Protein AF-A0A3B9RA18-F1 (afdb_monomer_lite)

Sequence (145 aa):
MKTVLPTIMALVVSASTIAQKAKKNDDREAIKSMCGCFEVTFNFAETFNHSTDSLYKPSKTKVDKGLEWAELVTDEDDKISIQHLLQVGNPTDPHIVKHWRQDWLYQNTDLYSYNADNTWTFKKLPSDKVKGQWTQKVYQVDDSP

pLDDT: mean 90.57, std 9.78, range [55.78, 98.75]

Secondary structure (DSSP, 8-state):
-TTHHHHHHHHHHHHHHHHHHHHHHHHHHHHHTT-EEEEEEEEE---------TT--PPPPEEEEEEEEEEEEEE-SSEEEEEEEEEEEETTEEEEEEEEEEEEEET--EEEEE-STT-EEEEEPPHHHHTT-EEEEEE-TTS--

Structure (mmCIF, N/CA/C/O backbone):
data_AF-A0A3B9RA18-F1
#
_entry.id   AF-A0A3B9RA18-F1
#
loop_
_atom_site.group_PDB
_atom_site.id
_atom_site.type_symbol
_atom_site.label_atom_id
_atom_site.label_alt_id
_atom_site.label_comp_id
_atom_site.label_asym_id
_atom_site.label_entity_id
_atom_site.label_seq_id
_atom_site.pdbx_PDB_ins_code
_atom_site.Cartn_x
_atom_site.Cartn_y
_atom_site.Cartn_z
_atom_site.occupancy
_atom_site.B_iso_or_equiv
_atom_site.auth_seq_id
_atom_site.auth_comp_id
_atom_site.auth_asym_id
_atom_site.auth_atom_id
_atom_site.pdbx_PDB_model_num
ATOM 1 N N . MET A 1 1 ? -37.445 20.736 34.681 1.00 55.78 1 MET A N 1
ATOM 2 C CA . MET A 1 1 ? -36.291 21.186 33.861 1.00 55.78 1 MET A CA 1
ATOM 3 C C . MET A 1 1 ? -34.979 20.441 34.143 1.00 55.78 1 MET A C 1
ATOM 5 O O . MET A 1 1 ? -34.219 20.275 33.203 1.00 55.78 1 MET A O 1
ATOM 9 N N . LYS A 1 2 ? -34.698 19.941 35.362 1.00 57.19 2 LYS A N 1
ATOM 10 C CA . LYS A 1 2 ? -33.407 19.286 35.687 1.00 57.19 2 LYS A CA 1
ATOM 11 C C . LYS A 1 2 ? -33.162 17.919 35.017 1.00 57.19 2 LYS A C 1
ATOM 13 O O . LYS A 1 2 ? -32.015 17.557 34.809 1.00 57.19 2 LYS A O 1
ATOM 18 N N . THR A 1 3 ? -34.211 17.183 34.649 1.00 60.03 3 THR A N 1
ATOM 19 C CA . THR A 1 3 ? -34.107 15.868 33.984 1.00 60.03 3 THR A CA 1
ATOM 20 C C . THR A 1 3 ? -34.009 15.948 32.461 1.00 60.03 3 THR A C 1
ATOM 22 O O . THR A 1 3 ? -33.557 15.000 31.842 1.00 60.03 3 THR A O 1
ATOM 25 N N . VAL A 1 4 ? -34.367 17.079 31.846 1.00 67.12 4 VAL A N 1
ATOM 26 C CA . VAL A 1 4 ? -34.383 17.224 30.378 1.00 67.12 4 VAL A CA 1
ATOM 27 C C . VAL A 1 4 ? -32.961 17.355 29.816 1.00 67.12 4 VAL A C 1
ATOM 29 O O . VAL A 1 4 ? -32.643 16.777 28.783 1.00 67.12 4 VAL A O 1
ATOM 32 N N . LEU A 1 5 ? -32.079 18.057 30.533 1.00 65.25 5 LEU A N 1
ATOM 33 C CA . LEU A 1 5 ? -30.688 18.280 30.132 1.00 65.25 5 LEU A CA 1
ATOM 34 C C . LEU A 1 5 ? -29.835 16.989 30.060 1.00 65.25 5 LEU A C 1
ATOM 36 O O . LEU A 1 5 ? -29.191 16.783 29.032 1.00 65.25 5 LEU A O 1
ATOM 40 N N . PRO A 1 6 ? -29.839 16.082 31.065 1.00 69.50 6 PRO A N 1
ATOM 41 C CA . PRO A 1 6 ? -29.100 14.821 30.968 1.00 69.50 6 PRO A CA 1
ATOM 42 C C . PRO A 1 6 ? -29.678 13.873 29.907 1.00 69.50 6 PRO A C 1
ATOM 44 O O . PRO A 1 6 ? -28.913 13.172 29.248 1.00 69.50 6 PRO A O 1
ATOM 47 N N . THR A 1 7 ? -30.997 13.877 29.677 1.00 71.44 7 THR A N 1
ATOM 48 C CA . THR A 1 7 ? -31.622 13.062 28.619 1.00 71.44 7 THR A CA 1
ATOM 49 C C . THR A 1 7 ? -31.224 13.539 27.223 1.00 71.44 7 THR A C 1
ATOM 51 O O . THR A 1 7 ? -30.878 12.714 26.381 1.00 71.44 7 THR A O 1
ATOM 54 N N . ILE A 1 8 ? -31.197 14.855 26.981 1.00 72.12 8 ILE A N 1
ATOM 55 C CA . ILE A 1 8 ? -30.712 15.420 25.711 1.00 72.12 8 ILE A CA 1
ATOM 56 C C . ILE A 1 8 ? -29.229 15.085 25.505 1.00 72.12 8 ILE A C 1
ATOM 58 O O . ILE A 1 8 ? -28.843 14.657 24.420 1.00 72.12 8 ILE A O 1
ATOM 62 N N . MET A 1 9 ? -28.400 15.210 26.546 1.00 69.56 9 MET A N 1
ATOM 63 C CA . MET A 1 9 ? -26.971 14.894 26.458 1.00 69.56 9 MET A CA 1
ATOM 64 C C . MET A 1 9 ? -26.721 13.409 26.146 1.00 69.56 9 MET A C 1
ATOM 66 O O . MET A 1 9 ? -25.899 13.096 25.286 1.00 69.56 9 MET A O 1
ATOM 70 N N . ALA A 1 10 ? -27.470 12.494 26.767 1.00 70.50 10 ALA A N 1
ATOM 71 C CA . ALA A 1 10 ? -27.401 11.064 26.460 1.00 70.50 10 ALA A CA 1
ATOM 72 C C . ALA A 1 10 ? -27.828 10.747 25.013 1.00 70.50 10 ALA A C 1
ATOM 74 O O . ALA A 1 10 ? -27.210 9.907 24.352 1.00 70.50 10 ALA A O 1
ATOM 75 N N . LEU A 1 11 ? -28.841 11.450 24.492 1.00 71.19 11 LEU A N 1
ATOM 76 C CA . LEU A 1 11 ? -29.307 11.291 23.112 1.00 71.19 11 LEU A CA 1
ATOM 77 C C . LEU A 1 11 ? -28.239 11.734 22.095 1.00 71.19 11 LEU A C 1
ATOM 79 O O . LEU A 1 11 ? -27.973 11.022 21.128 1.00 71.19 11 LEU A O 1
ATOM 83 N N . VAL A 1 12 ? -27.580 12.873 22.341 1.00 72.38 12 VAL A N 1
ATOM 84 C CA . VAL A 1 12 ? -26.527 13.421 21.464 1.00 72.38 12 VAL A CA 1
ATOM 85 C C . VAL A 1 12 ? -25.290 12.518 21.429 1.00 72.38 12 VAL A C 1
ATOM 87 O O . VAL A 1 12 ? -24.73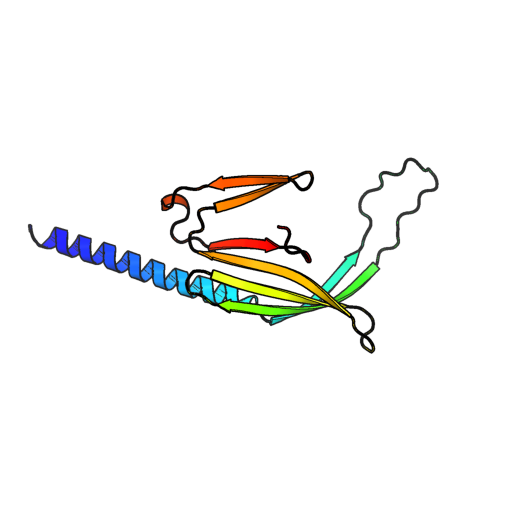2 12.267 20.356 1.00 72.38 12 VAL A O 1
ATOM 90 N N . VAL A 1 13 ? -24.877 11.977 22.581 1.00 72.56 13 VAL A N 1
ATOM 91 C CA . VAL A 1 13 ? -23.749 11.030 22.654 1.00 72.56 13 VAL A CA 1
ATOM 92 C C . VAL A 1 13 ? -24.064 9.749 21.877 1.00 72.56 13 VAL A C 1
ATOM 94 O O . VAL A 1 13 ? -23.221 9.272 21.120 1.00 72.56 13 VAL A O 1
ATOM 97 N N . SER A 1 14 ? -25.290 9.234 21.999 1.00 65.81 14 SER A N 1
ATOM 98 C CA . SER A 1 14 ? -25.731 8.020 21.299 1.00 65.81 14 SER A CA 1
ATOM 99 C C . SER A 1 14 ? -25.804 8.214 19.780 1.00 65.81 14 SER A C 1
ATOM 101 O O . SER A 1 14 ? -25.364 7.356 19.022 1.00 65.81 14 SER A O 1
ATOM 103 N N . ALA A 1 15 ? -26.300 9.362 19.311 1.00 71.69 15 ALA A N 1
ATOM 104 C CA . ALA A 1 15 ? -26.332 9.670 17.880 1.00 71.69 15 ALA A CA 1
ATOM 105 C C . ALA A 1 15 ? -24.917 9.748 17.275 1.00 71.69 15 ALA A C 1
ATOM 107 O O . ALA A 1 15 ? -24.677 9.251 16.175 1.00 71.69 15 ALA A O 1
ATOM 108 N N . SER A 1 16 ? -23.964 10.311 18.023 1.00 73.94 16 SER A N 1
ATOM 109 C CA . SER A 1 16 ? -22.572 10.458 17.582 1.00 73.94 16 SER A CA 1
ATOM 110 C C . SER A 1 16 ? -21.852 9.112 17.440 1.00 73.94 16 SER A C 1
ATOM 112 O O . SER A 1 16 ? -21.087 8.916 16.497 1.00 73.94 16 SER A O 1
ATOM 114 N N . THR A 1 17 ? -22.093 8.157 18.345 1.00 77.25 17 THR A N 1
ATOM 115 C CA . THR A 1 17 ? -21.484 6.817 18.257 1.00 77.25 17 THR A CA 1
ATOM 116 C C . THR A 1 17 ? -22.064 5.997 17.108 1.00 77.25 17 THR A C 1
ATOM 118 O O . THR A 1 17 ? -21.314 5.312 16.413 1.00 77.25 17 THR A O 1
ATOM 121 N N . ILE A 1 18 ? -23.374 6.105 16.864 1.00 80.88 18 ILE A N 1
ATOM 122 C CA . ILE A 1 18 ? -24.043 5.458 15.729 1.00 80.88 18 ILE A CA 1
ATOM 123 C C . ILE A 1 18 ? -23.496 6.006 14.409 1.00 80.88 18 ILE A C 1
ATOM 125 O O . ILE A 1 18 ? -23.107 5.222 13.545 1.00 80.88 18 ILE A O 1
ATOM 129 N N . ALA A 1 19 ? -23.396 7.332 14.276 1.00 80.44 19 ALA A N 1
ATOM 130 C CA . ALA A 1 19 ? -22.842 7.973 13.085 1.00 80.44 19 ALA A CA 1
ATOM 131 C C . ALA A 1 19 ? -21.392 7.539 12.819 1.00 80.44 19 ALA A C 1
ATOM 133 O O . ALA A 1 19 ? -21.039 7.220 11.687 1.00 80.44 19 ALA A O 1
ATOM 134 N N . GLN A 1 20 ? -20.566 7.447 13.866 1.00 81.88 20 GLN A N 1
ATOM 135 C CA . GLN A 1 20 ? -19.180 7.006 13.723 1.00 81.88 20 GLN A CA 1
ATOM 136 C C . GLN A 1 20 ? -19.066 5.539 13.289 1.00 81.88 20 GLN A C 1
ATOM 138 O O . GLN A 1 20 ? -18.203 5.200 12.481 1.00 81.88 20 GLN A O 1
ATOM 143 N N . LYS A 1 21 ? -19.933 4.664 13.809 1.00 85.00 21 LYS A N 1
ATOM 144 C CA . LYS A 1 21 ? -19.976 3.252 13.411 1.00 85.00 21 LYS A CA 1
ATOM 145 C C . LYS A 1 21 ? -20.461 3.084 11.970 1.00 85.00 21 LYS A C 1
ATOM 147 O O . LYS A 1 21 ? -19.881 2.291 11.237 1.00 85.00 21 LYS A O 1
ATOM 152 N N . ALA A 1 22 ? -21.488 3.836 11.573 1.00 89.88 22 ALA A N 1
ATOM 153 C CA . ALA A 1 22 ? -21.974 3.857 10.196 1.00 89.88 22 ALA A CA 1
ATOM 154 C C . ALA A 1 22 ? -20.854 4.290 9.241 1.00 89.88 22 ALA A C 1
ATOM 156 O O . ALA A 1 22 ? -20.493 3.528 8.353 1.00 89.88 22 ALA A O 1
ATOM 157 N N . LYS A 1 23 ? -20.194 5.419 9.539 1.00 93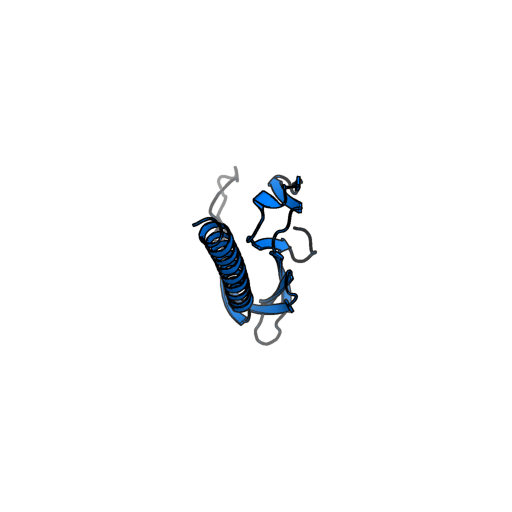.81 23 LYS A N 1
ATOM 158 C CA . LYS A 1 23 ? -19.048 5.900 8.761 1.00 93.81 23 LYS A CA 1
ATOM 159 C C . LYS A 1 23 ? -17.934 4.853 8.654 1.00 93.81 23 LYS A C 1
ATOM 161 O O . LYS A 1 23 ? -17.412 4.635 7.570 1.00 93.81 23 LYS A O 1
ATOM 166 N N . LYS A 1 24 ? -17.569 4.192 9.761 1.00 96.25 24 LYS A N 1
ATOM 167 C CA . LYS A 1 24 ? -16.541 3.138 9.747 1.00 96.25 24 LYS A CA 1
ATOM 168 C C . LYS A 1 24 ? -16.912 2.010 8.782 1.00 96.25 24 LYS A C 1
ATOM 170 O O . LYS A 1 24 ? -16.050 1.550 8.046 1.00 96.25 24 LYS A O 1
ATOM 175 N N . ASN A 1 25 ? -18.167 1.564 8.790 1.00 96.81 25 ASN A N 1
ATOM 176 C CA . ASN A 1 25 ? -18.626 0.516 7.882 1.00 96.81 25 ASN A CA 1
ATOM 177 C C . ASN A 1 25 ? -18.602 0.979 6.422 1.00 96.81 25 ASN A C 1
ATOM 179 O O . ASN A 1 25 ? -18.105 0.239 5.581 1.00 96.81 25 ASN A O 1
ATOM 183 N N . ASP A 1 26 ? -19.056 2.200 6.142 1.00 97.25 26 ASP A N 1
ATOM 184 C CA . ASP A 1 26 ? -19.008 2.771 4.793 1.00 97.25 26 ASP A CA 1
ATOM 185 C C . ASP A 1 26 ? -17.559 2.869 4.286 1.00 97.25 26 ASP A C 1
ATOM 187 O O . ASP A 1 26 ? -17.267 2.480 3.157 1.00 97.25 26 ASP A O 1
ATOM 191 N N . ASP A 1 27 ? -16.628 3.305 5.144 1.00 98.12 27 ASP A N 1
ATOM 192 C CA . ASP A 1 27 ? -15.197 3.341 4.830 1.00 98.12 27 ASP A CA 1
ATOM 193 C C . ASP A 1 27 ? -14.647 1.926 4.549 1.00 98.12 27 ASP A C 1
ATOM 195 O O . ASP A 1 27 ? -13.868 1.748 3.615 1.00 98.12 27 ASP A O 1
ATOM 199 N N . ARG A 1 28 ? -15.049 0.906 5.326 1.00 98.25 28 ARG A N 1
ATOM 200 C CA . ARG A 1 28 ? -14.623 -0.491 5.105 1.00 98.25 28 ARG A CA 1
ATOM 201 C C . ARG A 1 28 ? -15.075 -1.001 3.744 1.00 98.25 28 ARG A C 1
ATOM 203 O O . ARG A 1 28 ? -14.274 -1.599 3.032 1.00 98.25 28 ARG A O 1
ATOM 210 N N . GLU A 1 29 ? -16.327 -0.759 3.375 1.00 98.19 29 GLU A N 1
ATOM 211 C CA . GLU A 1 29 ? -16.848 -1.176 2.072 1.00 98.19 29 GLU A CA 1
ATOM 212 C C . GLU A 1 29 ? -16.181 -0.402 0.929 1.00 98.19 29 GLU A C 1
ATOM 214 O O . GLU A 1 29 ? -15.826 -0.996 -0.089 1.00 98.19 29 GLU A O 1
ATOM 219 N N . ALA A 1 30 ? -15.893 0.890 1.121 1.00 98.25 30 ALA A N 1
ATOM 220 C CA . ALA A 1 30 ? -15.111 1.671 0.166 1.00 98.25 30 ALA A CA 1
ATOM 221 C C . ALA A 1 30 ? -13.694 1.099 -0.022 1.00 98.25 30 ALA A C 1
ATOM 223 O O . ALA A 1 30 ? -13.251 0.935 -1.158 1.00 98.25 30 ALA A O 1
ATOM 224 N N . ILE A 1 31 ? -13.002 0.722 1.058 1.00 98.38 31 ILE A N 1
ATOM 225 C CA . ILE A 1 31 ? -11.677 0.085 0.983 1.00 98.38 31 ILE A CA 1
ATOM 226 C C . ILE A 1 31 ? -11.763 -1.256 0.242 1.00 98.38 31 ILE A C 1
ATOM 228 O O . ILE A 1 31 ? -10.972 -1.511 -0.663 1.00 98.38 31 ILE A O 1
ATOM 232 N N . LYS A 1 32 ? -12.739 -2.108 0.575 1.00 98.25 32 LYS A N 1
ATOM 233 C CA . LYS A 1 32 ? -12.927 -3.410 -0.091 1.00 98.25 32 LYS A CA 1
ATOM 234 C C . LYS A 1 32 ? -13.303 -3.276 -1.562 1.00 98.25 32 LYS A C 1
ATOM 236 O O . LYS A 1 32 ? -12.956 -4.147 -2.350 1.00 98.25 32 LYS A O 1
ATOM 241 N N . SER A 1 33 ? -13.960 -2.184 -1.954 1.00 98.06 33 SER A N 1
ATOM 242 C CA . SER A 1 33 ? -14.280 -1.912 -3.361 1.00 98.06 33 SER A CA 1
ATOM 243 C C . SER A 1 33 ? -13.044 -1.660 -4.237 1.00 98.06 33 SER A C 1
ATOM 245 O O . SER A 1 33 ? -13.157 -1.657 -5.459 1.00 98.06 33 SER A O 1
ATOM 247 N N . MET A 1 34 ? -11.862 -1.488 -3.629 1.00 97.44 34 MET A N 1
ATOM 248 C CA . MET A 1 34 ? -10.584 -1.442 -4.345 1.00 97.44 34 MET A CA 1
ATOM 249 C C . MET A 1 34 ? -10.115 -2.833 -4.808 1.00 97.44 34 MET A C 1
ATOM 251 O O . MET A 1 34 ? -9.210 -2.917 -5.636 1.00 97.44 34 MET A O 1
ATOM 255 N N . CYS A 1 35 ? -10.696 -3.919 -4.285 1.00 98.31 35 CYS A N 1
ATOM 256 C CA . CYS A 1 35 ? -10.427 -5.275 -4.755 1.00 98.31 35 CYS A CA 1
ATOM 257 C C . CYS A 1 35 ? -11.024 -5.501 -6.149 1.00 98.31 35 CYS A C 1
ATOM 259 O O . CYS A 1 35 ? -12.068 -4.948 -6.494 1.00 98.31 35 CYS A O 1
ATOM 261 N N . GLY A 1 36 ? -10.395 -6.367 -6.940 1.00 97.81 36 GLY A N 1
ATOM 262 C CA . GLY A 1 36 ? -10.878 -6.696 -8.278 1.00 97.81 36 GLY A CA 1
ATOM 263 C C . GLY A 1 36 ? -9.766 -6.965 -9.280 1.00 97.81 36 GLY A C 1
ATOM 264 O O . GLY A 1 36 ? -8.603 -7.131 -8.919 1.00 97.81 36 GLY A O 1
ATOM 265 N N . CYS A 1 37 ? -10.156 -7.037 -10.550 1.00 97.62 37 CYS A N 1
ATOM 266 C CA . CYS A 1 37 ? -9.252 -7.230 -11.679 1.00 97.62 37 CYS A CA 1
ATOM 267 C C . CYS A 1 37 ? -9.146 -5.933 -12.483 1.00 97.62 37 CYS A C 1
ATOM 269 O O . CYS A 1 37 ? -10.167 -5.322 -12.802 1.00 97.62 37 CYS A O 1
ATOM 271 N N . PHE A 1 38 ? -7.927 -5.545 -12.847 1.00 96.88 38 PHE A N 1
ATOM 272 C CA . PHE A 1 38 ? -7.641 -4.289 -13.530 1.00 96.88 38 PHE A CA 1
ATOM 273 C C . PHE A 1 38 ? -6.720 -4.507 -14.728 1.00 96.88 38 PHE A C 1
ATOM 275 O O . PHE A 1 38 ? -5.787 -5.308 -14.679 1.00 96.88 38 PHE A O 1
ATOM 282 N N . GLU A 1 39 ? -6.955 -3.752 -15.799 1.00 96.19 39 GLU A N 1
ATOM 283 C CA . GLU A 1 39 ? -6.003 -3.617 -16.899 1.00 96.19 39 GLU A CA 1
ATOM 284 C C . GLU A 1 39 ? -5.086 -2.426 -16.621 1.00 96.19 39 GLU A C 1
ATOM 286 O O . GLU A 1 39 ? -5.538 -1.284 -16.520 1.00 96.19 39 GLU A O 1
ATOM 291 N N . VAL A 1 40 ? -3.786 -2.684 -16.510 1.00 94.75 40 VAL A N 1
ATOM 292 C CA . VAL A 1 40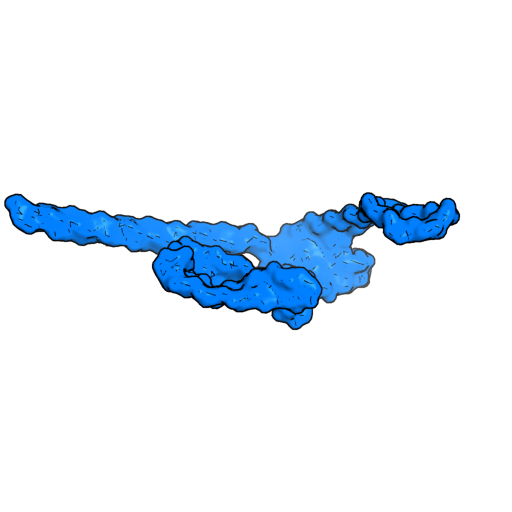 ? -2.779 -1.665 -16.207 1.00 94.75 40 VAL A CA 1
ATOM 293 C C . VAL A 1 40 ? -1.957 -1.388 -17.458 1.00 94.75 40 VAL A C 1
ATOM 295 O O . VAL A 1 40 ? -1.483 -2.308 -18.123 1.00 94.75 40 VAL A O 1
ATOM 298 N N . THR A 1 41 ? -1.778 -0.109 -17.789 1.00 94.88 41 THR A N 1
ATOM 299 C CA . THR A 1 41 ? -0.922 0.330 -18.900 1.00 94.88 41 THR A CA 1
ATOM 300 C C . THR A 1 41 ? 0.264 1.110 -18.353 1.00 94.88 41 THR A C 1
ATOM 302 O O . THR A 1 41 ? 0.090 2.102 -17.647 1.00 94.88 41 THR A O 1
ATOM 305 N N . PHE A 1 42 ? 1.468 0.688 -18.721 1.00 92.81 42 PHE A N 1
ATOM 306 C CA . PHE A 1 42 ? 2.714 1.342 -18.347 1.00 92.81 42 PHE A CA 1
ATOM 307 C C . PHE A 1 42 ? 3.238 2.160 -19.523 1.00 92.81 42 PHE A C 1
ATOM 309 O O . PHE A 1 42 ? 3.459 1.629 -20.611 1.00 92.81 42 PHE A O 1
ATOM 316 N N . ASN A 1 43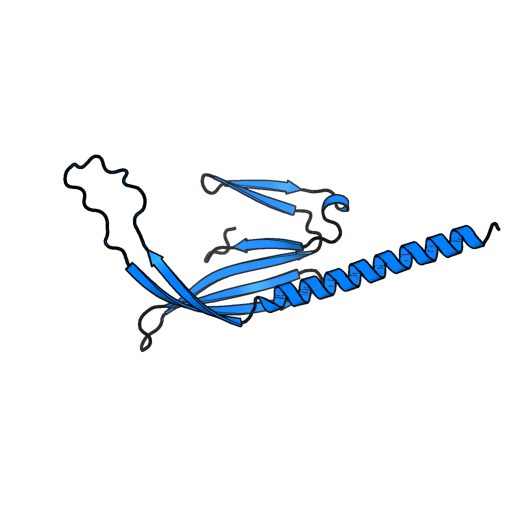 ? 3.461 3.452 -19.295 1.00 95.12 43 ASN A N 1
ATOM 317 C CA . ASN A 1 43 ? 4.039 4.360 -20.280 1.00 95.12 43 ASN A CA 1
ATOM 318 C C . ASN A 1 43 ? 5.449 4.741 -19.834 1.00 95.12 43 ASN A C 1
ATOM 320 O O . ASN A 1 43 ? 5.624 5.553 -18.928 1.00 95.12 43 ASN A O 1
ATOM 324 N N . PHE A 1 44 ? 6.453 4.149 -20.472 1.00 94.81 44 PHE A N 1
ATOM 325 C CA . PHE A 1 44 ? 7.853 4.434 -20.197 1.00 94.81 44 PHE A CA 1
ATOM 326 C C . PHE A 1 44 ? 8.346 5.520 -21.146 1.00 94.81 44 PHE A C 1
ATOM 328 O O . PHE A 1 44 ? 8.333 5.353 -22.370 1.00 94.81 44 PHE A O 1
ATOM 335 N N . ALA A 1 45 ? 8.788 6.631 -20.569 1.00 95.31 45 ALA A N 1
ATOM 336 C CA . ALA A 1 45 ? 9.410 7.731 -21.281 1.00 95.31 45 ALA A CA 1
ATOM 337 C C . ALA A 1 45 ? 10.548 8.292 -20.432 1.00 95.31 45 ALA A C 1
ATOM 339 O O . ALA A 1 45 ? 10.393 8.512 -19.232 1.00 95.31 45 ALA A O 1
ATOM 340 N N . GLU A 1 46 ? 11.685 8.533 -21.067 1.00 93.75 46 GLU A N 1
ATOM 341 C CA . GLU A 1 46 ? 12.780 9.252 -20.440 1.00 93.75 46 GLU A CA 1
ATOM 342 C C . GLU A 1 46 ? 12.477 10.751 -20.438 1.00 93.75 46 GLU A C 1
ATOM 344 O O . GLU A 1 46 ? 12.250 11.350 -21.490 1.00 93.75 46 GLU A O 1
ATOM 349 N N . THR A 1 47 ? 12.432 11.348 -19.248 1.00 92.75 47 THR A N 1
ATOM 350 C CA . THR A 1 47 ? 11.978 12.734 -19.045 1.00 92.75 47 THR A CA 1
ATOM 351 C C . THR A 1 47 ? 13.096 13.695 -18.652 1.00 92.75 47 THR A C 1
ATOM 353 O O . THR A 1 47 ? 12.930 14.905 -18.796 1.00 92.75 47 THR A O 1
ATOM 356 N N . PHE A 1 48 ? 14.244 13.180 -18.205 1.00 90.75 48 PHE A N 1
ATOM 357 C CA . PHE A 1 48 ? 15.398 13.975 -17.792 1.00 90.75 48 PHE A CA 1
ATOM 358 C C . PHE A 1 48 ? 16.685 13.356 -18.333 1.00 90.75 48 PHE A C 1
ATOM 360 O O . PHE A 1 48 ? 16.871 12.144 -18.268 1.00 90.75 48 PHE A O 1
ATOM 367 N N . ASN A 1 49 ? 17.586 14.203 -18.827 1.00 89.69 49 ASN A N 1
ATOM 368 C CA . ASN A 1 49 ? 18.923 13.805 -19.247 1.00 89.69 49 ASN A CA 1
ATOM 369 C C . ASN A 1 49 ? 19.953 14.373 -18.261 1.00 89.69 49 ASN A C 1
ATOM 371 O O . ASN A 1 49 ? 20.051 15.589 -18.098 1.00 89.69 49 ASN A O 1
ATOM 375 N N . HIS A 1 50 ? 20.729 13.491 -17.633 1.00 90.00 50 HIS A N 1
ATOM 376 C CA . HIS A 1 50 ? 21.841 13.850 -16.744 1.00 90.00 50 HIS A CA 1
ATOM 377 C C . HIS A 1 50 ? 23.218 13.525 -17.345 1.00 90.00 50 HIS A C 1
ATOM 379 O O . HIS A 1 50 ? 24.238 13.686 -16.678 1.00 90.00 50 HIS A O 1
ATOM 385 N N . SER A 1 51 ? 23.260 13.052 -18.592 1.00 91.06 51 SER A N 1
ATOM 386 C CA . SER A 1 51 ? 24.496 12.717 -19.288 1.00 91.06 51 SER A CA 1
ATOM 387 C C . SER A 1 51 ? 25.246 13.973 -19.726 1.00 91.06 51 SER A C 1
ATOM 389 O O . SER A 1 51 ? 24.659 14.917 -20.255 1.00 91.06 51 SER A O 1
ATOM 391 N N . THR A 1 52 ? 26.567 13.957 -19.556 1.00 93.94 52 THR A N 1
ATOM 392 C CA . THR A 1 52 ? 27.486 14.955 -20.124 1.00 93.94 52 THR A CA 1
ATOM 393 C C . THR A 1 52 ? 27.967 14.580 -21.529 1.00 93.94 52 THR A C 1
ATOM 395 O O . THR A 1 52 ? 28.695 15.350 -22.154 1.00 93.94 52 THR A O 1
ATOM 398 N N . ASP A 1 53 ? 27.568 13.412 -22.041 1.00 94.88 53 ASP A N 1
ATOM 399 C CA . ASP A 1 53 ? 27.931 12.948 -23.377 1.00 94.88 53 ASP A CA 1
ATOM 400 C C . ASP A 1 53 ? 27.151 13.706 -24.463 1.00 94.88 53 ASP A C 1
ATOM 402 O O . ASP A 1 53 ? 25.928 13.613 -24.568 1.00 94.88 53 ASP A O 1
ATOM 406 N N . SER A 1 54 ? 27.882 14.420 -25.321 1.00 91.25 54 SER A N 1
ATOM 407 C CA . SER A 1 54 ? 27.327 15.148 -26.469 1.00 91.25 54 SER A CA 1
ATOM 408 C C . SER A 1 54 ? 26.656 14.258 -27.524 1.00 91.25 54 SER A C 1
ATOM 410 O O . SER A 1 54 ? 25.866 14.754 -28.325 1.00 91.25 54 SER A O 1
ATOM 412 N N . LEU A 1 55 ? 26.960 12.956 -27.542 1.00 94.94 55 LEU A N 1
ATOM 413 C CA . LEU A 1 55 ? 26.375 11.980 -28.464 1.00 94.94 55 LEU A CA 1
ATOM 414 C C . LEU A 1 55 ? 25.187 11.227 -27.857 1.00 94.94 55 LEU A C 1
ATOM 416 O O . LEU A 1 55 ? 24.642 10.325 -28.503 1.00 94.94 55 LEU A O 1
ATOM 420 N N . TYR A 1 56 ? 24.779 11.595 -26.641 1.00 94.56 56 TYR A N 1
ATOM 421 C CA . TYR A 1 56 ? 23.678 10.958 -25.942 1.00 94.56 56 TYR A CA 1
ATOM 422 C C . TYR A 1 56 ? 22.392 10.949 -26.774 1.00 94.56 56 TYR A C 1
ATOM 424 O O . TYR A 1 56 ? 21.995 11.953 -27.371 1.00 94.56 56 TYR A O 1
ATOM 432 N N . LYS A 1 57 ? 21.709 9.803 -26.773 1.00 93.00 57 LYS A N 1
ATOM 433 C CA . LYS A 1 57 ? 20.385 9.642 -27.371 1.00 93.00 57 LYS A CA 1
ATOM 434 C C . LYS A 1 57 ? 19.451 9.041 -26.328 1.00 93.00 57 LYS A C 1
ATOM 436 O O . LYS A 1 57 ? 19.776 7.967 -25.820 1.00 93.00 57 LYS A O 1
ATOM 441 N N . PRO A 1 58 ? 18.310 9.688 -26.043 1.00 92.12 58 PRO A N 1
ATOM 442 C CA . PRO A 1 58 ? 17.358 9.160 -25.084 1.00 92.12 58 PRO A CA 1
ATOM 443 C C . PRO A 1 58 ? 16.801 7.822 -25.561 1.00 92.12 58 PRO A C 1
ATOM 445 O O . PRO A 1 58 ? 16.720 7.531 -26.764 1.00 92.12 58 PRO A O 1
ATOM 448 N N . SER A 1 59 ? 16.387 7.014 -24.596 1.00 93.06 59 SER A N 1
ATOM 449 C CA . SER A 1 59 ? 15.647 5.790 -24.860 1.00 93.06 59 SER A CA 1
ATOM 450 C C . SER A 1 59 ? 14.344 6.081 -25.615 1.00 93.06 59 SER A C 1
ATOM 452 O O . SER A 1 59 ? 13.711 7.130 -25.471 1.00 93.06 59 SER A O 1
ATOM 454 N N . LYS A 1 60 ? 13.936 5.139 -26.473 1.00 95.00 60 LYS A N 1
ATOM 455 C CA . LYS A 1 60 ? 12.633 5.224 -27.140 1.00 95.00 60 LYS A CA 1
ATOM 456 C C . LYS A 1 60 ? 11.530 5.080 -26.100 1.00 95.00 60 LYS A C 1
ATOM 458 O O . LYS A 1 60 ? 11.649 4.272 -25.180 1.00 95.00 60 LYS A O 1
ATOM 463 N N . THR A 1 61 ? 10.430 5.791 -26.306 1.00 96.31 61 THR A N 1
ATOM 464 C CA . THR A 1 61 ? 9.223 5.558 -25.519 1.00 96.31 61 THR A CA 1
ATOM 465 C C . THR A 1 61 ? 8.712 4.136 -25.747 1.00 96.31 61 THR A C 1
ATOM 467 O O . THR A 1 61 ? 8.814 3.580 -26.846 1.00 96.31 61 THR A O 1
ATOM 470 N N . LYS A 1 62 ? 8.172 3.534 -24.690 1.00 95.19 62 LYS A N 1
ATOM 471 C CA . LYS A 1 62 ? 7.612 2.182 -24.710 1.00 95.19 62 LYS A CA 1
ATOM 472 C C . LYS A 1 62 ? 6.270 2.195 -23.989 1.00 95.19 62 LYS A C 1
ATOM 474 O O . LYS A 1 62 ? 6.159 2.753 -22.903 1.00 95.19 62 LYS A O 1
ATOM 479 N N . VAL A 1 63 ? 5.279 1.539 -24.581 1.00 94.81 63 VAL A N 1
ATOM 480 C CA . VAL A 1 63 ? 4.010 1.225 -23.918 1.00 94.81 63 VAL A CA 1
ATOM 481 C C . VAL A 1 63 ? 3.996 -0.268 -23.627 1.00 94.81 63 VAL A C 1
ATOM 483 O O . VAL A 1 63 ? 4.318 -1.066 -24.507 1.00 94.81 63 VAL A O 1
ATOM 486 N N . ASP A 1 64 ? 3.648 -0.631 -22.400 1.00 92.25 64 ASP A N 1
ATOM 487 C CA . ASP A 1 64 ? 3.492 -2.017 -21.965 1.00 92.25 64 ASP A CA 1
ATOM 488 C C . ASP A 1 64 ? 2.176 -2.195 -21.203 1.00 92.25 64 ASP A C 1
ATOM 490 O O . ASP A 1 64 ? 1.538 -1.212 -20.814 1.00 92.25 64 ASP A O 1
ATOM 494 N N . LYS A 1 65 ? 1.749 -3.441 -21.006 1.00 93.06 65 LYS A N 1
ATOM 495 C CA . LYS A 1 65 ? 0.483 -3.765 -20.339 1.00 93.06 65 LYS A CA 1
ATOM 496 C C . LYS A 1 65 ? 0.651 -4.892 -19.325 1.00 93.06 65 LYS A C 1
ATOM 498 O O . LYS A 1 65 ? 1.505 -5.758 -19.481 1.00 93.06 65 LYS A O 1
ATOM 503 N N . GLY A 1 66 ? -0.207 -4.892 -18.314 1.00 93.62 66 GLY A N 1
ATOM 504 C CA . GLY A 1 66 ? -0.341 -5.973 -17.345 1.00 93.62 66 GLY A CA 1
ATOM 505 C C . GLY A 1 66 ? -1.785 -6.125 -16.887 1.00 93.62 66 GLY A C 1
ATOM 506 O O . GLY A 1 66 ? -2.608 -5.229 -17.084 1.00 93.62 66 GLY A O 1
ATOM 507 N N . LEU A 1 67 ? -2.081 -7.266 -16.275 1.00 96.50 67 LEU A N 1
ATOM 508 C CA . LEU A 1 67 ? -3.334 -7.486 -15.557 1.00 96.50 67 LEU A CA 1
ATOM 509 C C . LEU A 1 67 ? -3.025 -7.496 -14.065 1.00 96.50 67 LEU A C 1
ATOM 511 O O . LEU A 1 67 ? -2.124 -8.213 -13.638 1.00 96.50 67 LEU A O 1
ATOM 515 N N . GLU A 1 68 ? -3.745 -6.711 -13.278 1.00 97.06 68 GLU A N 1
ATOM 516 C CA . GLU A 1 68 ? -3.595 -6.684 -11.825 1.00 97.06 68 GLU A CA 1
ATOM 517 C C . GLU A 1 68 ? -4.809 -7.326 -11.161 1.00 97.06 68 GLU A C 1
ATOM 519 O O . GLU A 1 68 ? -5.950 -7.009 -11.493 1.00 97.06 68 GLU A O 1
ATOM 524 N N . TRP A 1 69 ? -4.557 -8.221 -10.211 1.00 97.69 69 TRP A N 1
ATOM 525 C CA . TRP A 1 69 ? -5.562 -8.767 -9.312 1.00 97.69 69 TRP A CA 1
ATOM 526 C C . TRP A 1 69 ? -5.292 -8.252 -7.899 1.00 97.69 69 TRP A C 1
ATOM 528 O O . TRP A 1 69 ? -4.260 -8.558 -7.301 1.00 97.69 69 TRP A O 1
ATOM 538 N N . ALA A 1 70 ? -6.216 -7.442 -7.388 1.00 97.94 70 ALA A N 1
ATOM 539 C CA . ALA A 1 70 ? -6.228 -6.949 -6.020 1.00 97.94 70 ALA A CA 1
ATOM 540 C C . ALA A 1 70 ? -7.123 -7.858 -5.168 1.00 97.94 70 ALA A C 1
ATOM 542 O O . ALA A 1 70 ? -8.351 -7.815 -5.286 1.00 97.94 70 ALA A O 1
ATOM 543 N N . GLU A 1 71 ? -6.499 -8.688 -4.337 1.00 97.75 71 GLU A N 1
ATOM 544 C CA . GLU A 1 71 ? -7.164 -9.709 -3.530 1.00 97.75 71 GLU A CA 1
ATOM 545 C C . GLU A 1 71 ? -7.280 -9.289 -2.065 1.00 97.75 71 GLU A C 1
ATOM 547 O O . GLU A 1 71 ? -6.313 -8.829 -1.453 1.00 97.75 71 GLU A O 1
ATOM 552 N N . LEU A 1 72 ? -8.460 -9.493 -1.478 1.00 98.31 72 LEU A N 1
ATOM 553 C CA . LEU A 1 72 ? -8.696 -9.254 -0.057 1.00 98.31 72 LEU A CA 1
ATOM 554 C C . LEU A 1 72 ? -8.065 -10.380 0.771 1.00 98.31 72 LEU A C 1
ATOM 556 O O . LEU A 1 72 ? -8.573 -11.496 0.800 1.00 98.31 72 LEU A O 1
ATOM 560 N N . VAL A 1 73 ? -6.979 -10.084 1.485 1.00 97.44 73 VAL A N 1
ATOM 561 C CA . VAL A 1 73 ? -6.234 -11.085 2.275 1.00 97.44 73 VAL A CA 1
ATOM 562 C C . VAL A 1 73 ? -6.445 -10.955 3.784 1.00 97.44 73 VAL A C 1
ATOM 564 O O . VAL A 1 73 ? -6.080 -11.848 4.546 1.00 97.44 73 VAL A O 1
ATOM 567 N N . THR A 1 74 ? -7.033 -9.856 4.258 1.00 98.31 74 THR A N 1
ATOM 568 C CA . THR A 1 74 ? -7.483 -9.705 5.654 1.00 98.31 74 THR A CA 1
ATOM 569 C C . THR A 1 74 ? -8.727 -8.824 5.700 1.00 98.31 74 THR A C 1
ATOM 571 O O . THR A 1 74 ? -8.737 -7.759 5.087 1.00 98.31 74 THR A O 1
ATOM 574 N N . ASP A 1 75 ? -9.748 -9.253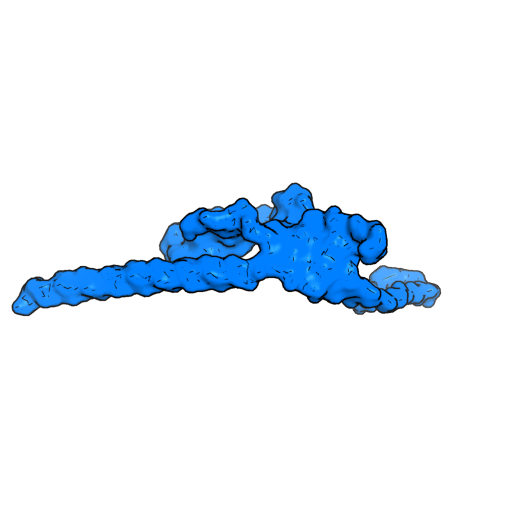 6.447 1.00 98.00 75 ASP A N 1
ATOM 575 C CA . ASP A 1 75 ? -10.989 -8.507 6.703 1.00 98.00 75 ASP A CA 1
ATOM 576 C C . ASP A 1 75 ? -11.388 -8.628 8.181 1.00 98.00 75 ASP A C 1
ATOM 578 O O . ASP A 1 75 ? -12.228 -9.436 8.574 1.00 98.00 75 ASP A O 1
ATOM 582 N N . GLU A 1 76 ? -10.733 -7.832 9.016 1.00 98.19 76 GLU A N 1
ATOM 583 C CA . GLU A 1 76 ? -11.044 -7.666 10.432 1.00 98.19 76 GLU A CA 1
ATOM 584 C C . GLU A 1 76 ? -11.777 -6.331 10.654 1.00 98.19 76 GLU A C 1
ATOM 586 O O . GLU A 1 76 ? -11.844 -5.464 9.778 1.00 98.19 76 GLU A O 1
ATOM 591 N N . ASP A 1 77 ? -12.340 -6.134 11.848 1.00 96.19 77 ASP A N 1
ATOM 592 C CA . ASP A 1 77 ? -13.104 -4.915 12.147 1.00 96.19 77 ASP A CA 1
ATOM 593 C C . ASP A 1 77 ? -12.229 -3.648 12.085 1.00 96.19 77 ASP A C 1
ATOM 595 O O . ASP A 1 77 ? -12.669 -2.614 11.585 1.00 96.19 77 ASP A O 1
ATOM 599 N N . ASP A 1 78 ? -10.980 -3.733 12.551 1.00 97.50 78 ASP A N 1
ATOM 600 C CA . ASP A 1 78 ? -10.028 -2.611 12.616 1.00 97.50 78 ASP A CA 1
ATOM 601 C C . ASP A 1 78 ? -8.851 -2.741 11.636 1.00 97.50 78 ASP A C 1
ATOM 603 O O . ASP A 1 78 ? -7.960 -1.885 11.622 1.00 97.50 78 ASP A O 1
ATOM 607 N N . LYS A 1 79 ? -8.834 -3.794 10.811 1.00 98.44 79 LYS A N 1
ATOM 608 C CA . LYS A 1 79 ? -7.753 -4.065 9.863 1.00 98.44 79 LYS A CA 1
ATOM 609 C C . LYS A 1 79 ? -8.275 -4.679 8.571 1.00 98.44 79 LYS A C 1
ATOM 611 O O . LYS A 1 79 ? -8.955 -5.696 8.593 1.00 98.44 79 LYS A O 1
ATOM 616 N N . ILE A 1 80 ? -7.878 -4.104 7.442 1.00 98.75 80 ILE A N 1
ATOM 617 C CA . ILE A 1 80 ? -8.108 -4.673 6.112 1.00 98.75 80 ILE A CA 1
ATOM 618 C C . ILE A 1 80 ? -6.766 -4.748 5.387 1.00 98.75 80 ILE A C 1
ATOM 620 O O . ILE A 1 80 ? -5.997 -3.795 5.443 1.00 98.75 80 ILE A O 1
ATOM 624 N N . SER A 1 81 ? -6.483 -5.846 4.694 1.00 98.31 81 SER A N 1
ATOM 625 C CA . SER A 1 81 ? -5.274 -5.978 3.872 1.00 98.31 81 SER A CA 1
ATOM 626 C C . SER A 1 81 ? -5.644 -6.445 2.474 1.00 98.31 81 SER A C 1
ATOM 628 O O . SER A 1 81 ? -6.405 -7.401 2.323 1.00 98.31 81 SER A O 1
ATOM 630 N N . ILE A 1 82 ? -5.086 -5.782 1.463 1.00 98.38 82 ILE A N 1
ATOM 631 C CA . ILE A 1 82 ? -5.303 -6.091 0.048 1.00 98.38 82 ILE A CA 1
ATOM 632 C C . ILE A 1 82 ? -3.945 -6.367 -0.596 1.00 98.38 82 ILE A C 1
ATOM 634 O O . ILE A 1 82 ? -3.037 -5.533 -0.541 1.00 98.38 82 ILE A O 1
ATOM 638 N N . GLN A 1 83 ? -3.798 -7.554 -1.179 1.00 97.25 83 GLN A N 1
ATOM 639 C CA . GLN A 1 83 ? -2.601 -7.977 -1.895 1.00 97.25 83 GLN A CA 1
ATOM 640 C C . GLN A 1 83 ? -2.799 -7.749 -3.389 1.00 97.25 83 GLN A C 1
ATOM 642 O O . GLN A 1 83 ? -3.702 -8.321 -3.989 1.00 97.25 83 GLN A O 1
ATOM 647 N N . HIS A 1 84 ? -1.918 -6.963 -3.998 1.00 96.69 84 HIS A N 1
ATOM 648 C CA . HIS A 1 84 ? -1.915 -6.746 -5.436 1.00 96.69 84 HIS A CA 1
ATOM 649 C C . HIS A 1 84 ? -0.919 -7.700 -6.096 1.00 96.69 84 HIS A C 1
ATOM 651 O O . HIS A 1 84 ? 0.264 -7.748 -5.732 1.00 96.69 84 HIS A O 1
ATOM 657 N N . LEU A 1 85 ? -1.407 -8.487 -7.048 1.00 95.56 85 LEU A N 1
ATOM 658 C CA . LEU A 1 85 ? -0.630 -9.404 -7.873 1.00 95.56 85 LEU A CA 1
ATOM 659 C C . LEU A 1 85 ? -0.703 -8.926 -9.317 1.00 95.56 85 LEU A C 1
ATOM 661 O O . LEU A 1 85 ? -1.789 -8.674 -9.830 1.00 95.56 85 LEU A O 1
ATOM 665 N N . LEU A 1 86 ? 0.442 -8.819 -9.979 1.00 95.50 86 LEU A N 1
ATOM 666 C CA . LEU A 1 86 ? 0.522 -8.370 -11.360 1.00 95.50 86 LEU A CA 1
ATOM 667 C C . LEU A 1 86 ? 0.932 -9.535 -12.259 1.00 95.50 86 LEU A C 1
ATOM 669 O O . LEU A 1 86 ? 1.978 -10.149 -12.056 1.00 95.50 86 LEU A O 1
ATOM 673 N N . GLN A 1 87 ? 0.119 -9.813 -13.270 1.00 95.06 87 GLN A N 1
ATOM 674 C CA . GLN A 1 87 ? 0.451 -10.707 -14.366 1.00 95.06 87 GLN A CA 1
ATOM 675 C C . GLN A 1 87 ? 1.061 -9.903 -15.517 1.00 95.06 87 GLN A C 1
ATOM 677 O O . GLN A 1 87 ? 0.427 -8.996 -16.064 1.00 95.06 87 GLN A O 1
ATOM 682 N N . VAL A 1 88 ? 2.283 -10.261 -15.903 1.00 92.50 88 VAL A N 1
ATOM 683 C CA . VAL A 1 88 ? 3.061 -9.605 -16.965 1.00 92.50 88 VAL A CA 1
ATOM 684 C C . VAL A 1 88 ? 3.708 -10.636 -17.887 1.00 92.50 88 VAL A C 1
ATOM 686 O O . VAL A 1 88 ? 3.741 -11.825 -17.583 1.00 92.50 88 VAL A O 1
ATOM 689 N N . GLY A 1 89 ? 4.269 -10.183 -19.007 1.00 89.44 89 GLY A N 1
ATOM 690 C CA . GLY A 1 89 ? 4.973 -11.048 -19.954 1.00 89.44 89 GLY A CA 1
ATOM 691 C C . GLY A 1 89 ? 4.075 -11.567 -21.074 1.00 89.44 89 GLY A C 1
ATOM 692 O O . GLY A 1 89 ? 3.061 -10.958 -21.415 1.00 89.44 89 GLY A O 1
ATOM 693 N N . ASN A 1 90 ? 4.488 -12.666 -21.705 1.00 88.19 90 ASN A N 1
ATOM 694 C CA . ASN A 1 90 ? 3.779 -13.216 -22.855 1.00 88.19 90 ASN A CA 1
ATOM 695 C C . ASN A 1 90 ? 2.428 -13.814 -22.412 1.00 88.19 90 ASN A C 1
ATOM 697 O O . ASN A 1 90 ? 2.417 -14.633 -21.499 1.00 88.19 90 ASN A O 1
ATOM 701 N N . PRO A 1 91 ? 1.296 -13.498 -23.067 1.00 86.19 91 PRO A N 1
ATOM 702 C CA . PRO A 1 91 ? 0.008 -14.114 -22.744 1.00 86.19 91 PRO A CA 1
ATOM 703 C C . PRO A 1 91 ? -0.008 -15.651 -22.778 1.00 86.19 91 PRO A C 1
ATOM 705 O O . PRO A 1 91 ? -0.824 -16.255 -22.089 1.00 86.19 91 PRO A O 1
ATOM 708 N N . THR A 1 92 ? 0.864 -16.294 -23.566 1.00 92.38 92 THR A N 1
ATOM 709 C CA . THR A 1 92 ? 0.969 -17.765 -23.625 1.00 92.38 92 THR A CA 1
ATOM 710 C C . THR A 1 92 ? 1.880 -18.364 -22.553 1.00 92.38 92 THR A C 1
ATOM 712 O O . THR A 1 92 ? 1.861 -19.576 -22.368 1.00 92.38 92 THR A O 1
ATOM 715 N N . ASP A 1 93 ? 2.697 -17.542 -21.893 1.00 93.12 93 ASP A N 1
ATOM 716 C CA . ASP A 1 93 ? 3.606 -17.931 -20.808 1.00 93.12 93 ASP A CA 1
ATOM 717 C C . ASP A 1 93 ? 3.790 -16.741 -19.845 1.00 93.12 93 ASP A C 1
ATOM 719 O O . ASP A 1 93 ? 4.795 -16.023 -19.908 1.00 93.12 93 ASP A O 1
ATOM 723 N N . PRO A 1 94 ? 2.756 -16.421 -19.046 1.00 93.12 94 PRO A N 1
ATOM 724 C CA . PRO A 1 94 ? 2.774 -15.236 -18.207 1.00 93.12 94 PRO A CA 1
ATOM 725 C C . PRO A 1 94 ? 3.588 -15.453 -16.927 1.00 93.12 94 PRO A C 1
ATOM 727 O O . PRO A 1 94 ? 3.690 -16.556 -16.390 1.00 93.12 94 PRO A O 1
ATOM 730 N N . HIS A 1 95 ? 4.094 -14.357 -16.370 1.00 93.12 95 HIS A N 1
ATOM 731 C CA . HIS A 1 95 ? 4.746 -14.323 -15.066 1.00 93.12 95 HIS A CA 1
ATOM 732 C C . HIS A 1 95 ? 3.891 -13.559 -14.058 1.00 93.12 95 HIS A C 1
ATOM 734 O O . HIS A 1 95 ? 3.315 -12.521 -14.383 1.00 93.12 95 HIS A O 1
ATOM 740 N N . ILE A 1 96 ? 3.846 -14.058 -12.822 1.00 92.94 96 ILE A N 1
ATOM 741 C CA . ILE A 1 96 ? 3.171 -13.395 -11.704 1.00 92.94 96 ILE A CA 1
ATOM 742 C C . ILE A 1 96 ? 4.210 -12.715 -10.820 1.00 92.94 96 ILE A C 1
ATOM 744 O O . ILE A 1 96 ? 5.169 -13.340 -10.368 1.00 92.94 96 ILE A O 1
ATOM 748 N N . VAL A 1 97 ? 3.986 -11.436 -10.546 1.00 90.12 97 VAL A N 1
ATOM 749 C CA . VAL A 1 97 ? 4.785 -10.613 -9.643 1.00 90.12 97 VAL A CA 1
ATOM 750 C C . VAL A 1 97 ? 3.905 -10.225 -8.461 1.00 90.12 97 VAL A C 1
ATOM 752 O O . VAL A 1 97 ? 2.815 -9.682 -8.646 1.00 90.12 97 VAL A O 1
ATOM 755 N N . LYS A 1 98 ? 4.372 -10.466 -7.232 1.00 87.44 98 LYS A N 1
ATOM 756 C CA . LYS A 1 98 ? 3.787 -9.807 -6.056 1.00 87.44 98 LYS A CA 1
ATOM 757 C C . LYS A 1 98 ? 4.089 -8.317 -6.205 1.00 87.44 98 LYS A C 1
ATOM 759 O O . LYS A 1 98 ? 5.245 -7.935 -6.123 1.00 87.44 98 LYS A O 1
ATOM 764 N N . HIS A 1 99 ? 3.092 -7.498 -6.521 1.00 88.69 99 HIS A N 1
ATOM 765 C CA . HIS A 1 99 ? 3.335 -6.125 -6.963 1.00 88.69 99 HIS A CA 1
ATOM 766 C C . HIS A 1 99 ? 3.501 -5.187 -5.764 1.00 88.69 99 HIS A C 1
ATOM 768 O O . HIS A 1 99 ? 4.549 -4.574 -5.593 1.00 88.69 99 HIS A O 1
ATOM 774 N N . TRP A 1 100 ? 2.491 -5.130 -4.902 1.00 94.62 100 TRP A N 1
ATOM 775 C CA . TRP A 1 100 ? 2.511 -4.383 -3.645 1.00 94.62 100 TRP A CA 1
ATOM 776 C C . TRP A 1 100 ? 1.380 -4.883 -2.745 1.00 94.62 100 TRP A C 1
ATOM 778 O O . TRP A 1 100 ? 0.469 -5.582 -3.194 1.00 94.62 100 TRP A O 1
ATOM 788 N N . ARG A 1 101 ? 1.437 -4.566 -1.455 1.00 96.25 101 ARG A N 1
ATOM 789 C CA . ARG A 1 101 ? 0.331 -4.798 -0.517 1.00 96.25 101 ARG A CA 1
ATOM 790 C C . ARG A 1 101 ? -0.085 -3.468 0.081 1.00 96.25 101 ARG A C 1
ATOM 792 O O . ARG A 1 101 ? 0.765 -2.622 0.344 1.00 96.25 101 ARG A O 1
ATOM 799 N N . GLN A 1 102 ? -1.370 -3.306 0.355 1.00 96.12 102 GLN A N 1
ATOM 800 C CA . GLN A 1 102 ? -1.849 -2.225 1.201 1.00 96.12 102 GLN A CA 1
ATOM 801 C C . GLN A 1 102 ? -2.544 -2.766 2.441 1.00 96.12 102 GLN A C 1
ATOM 803 O O . GLN A 1 102 ? -3.446 -3.597 2.345 1.00 96.12 102 GLN A O 1
ATOM 808 N N . ASP A 1 103 ? -2.138 -2.253 3.596 1.00 97.38 103 ASP A N 1
ATOM 809 C CA . ASP A 1 103 ? -2.800 -2.488 4.870 1.00 97.38 103 ASP A CA 1
ATOM 810 C C . ASP A 1 103 ? -3.516 -1.212 5.306 1.00 97.38 103 ASP A C 1
ATOM 812 O O . ASP A 1 103 ? -2.947 -0.121 5.325 1.00 97.38 103 ASP A O 1
ATOM 816 N N . TRP A 1 104 ? -4.764 -1.366 5.709 1.00 98.25 104 TRP A N 1
ATOM 817 C CA . TRP A 1 104 ? -5.613 -0.329 6.256 1.00 98.25 104 TRP A CA 1
ATOM 818 C C . TRP A 1 104 ? -5.835 -0.614 7.733 1.00 98.25 104 TRP A C 1
ATOM 820 O O . TRP A 1 104 ? -6.349 -1.671 8.092 1.00 98.25 104 TRP A O 1
ATOM 830 N N . LEU A 1 105 ? -5.440 0.325 8.592 1.00 98.19 105 LEU A N 1
ATOM 831 C CA . LEU A 1 105 ? -5.539 0.200 10.048 1.00 98.19 105 LEU A CA 1
ATOM 832 C C . LEU A 1 105 ? -6.422 1.310 10.619 1.00 98.19 105 LEU A C 1
ATOM 834 O O . LEU A 1 105 ? -6.130 2.497 10.434 1.00 98.19 105 LEU A O 1
ATOM 838 N N . TYR A 1 106 ? -7.479 0.940 11.335 1.00 98.12 106 TYR A N 1
ATOM 839 C CA . TYR A 1 106 ? -8.391 1.894 11.954 1.00 98.12 106 TYR A CA 1
ATOM 840 C C . TYR A 1 106 ? -7.796 2.468 13.246 1.00 98.12 106 TYR A C 1
ATOM 842 O O . TYR A 1 106 ? -7.331 1.742 14.120 1.00 98.12 106 TYR A O 1
ATOM 850 N N . GLN A 1 107 ? -7.811 3.797 13.371 1.00 97.06 107 GLN A N 1
ATOM 851 C CA . GLN A 1 107 ? -7.300 4.568 14.512 1.00 97.06 107 GLN A CA 1
ATOM 852 C C . GLN A 1 107 ? -5.857 4.222 14.917 1.00 97.06 107 GLN A C 1
ATOM 854 O O . GLN A 1 107 ? -5.502 4.266 16.096 1.00 97.06 107 GLN A O 1
ATOM 859 N N . ASN A 1 108 ? -5.014 3.879 13.943 1.00 97.38 108 ASN A N 1
ATOM 860 C CA . ASN A 1 108 ? -3.617 3.533 14.174 1.00 97.38 108 ASN A CA 1
ATOM 861 C C . ASN A 1 108 ? -2.816 4.723 14.730 1.00 97.38 108 ASN A C 1
ATOM 863 O O . ASN A 1 108 ? -2.746 5.779 14.105 1.00 97.38 108 ASN A O 1
ATOM 867 N N . THR A 1 109 ? -2.156 4.535 15.875 1.00 97.44 109 THR A N 1
ATOM 868 C CA . THR A 1 109 ? -1.317 5.565 16.510 1.00 97.44 109 THR A CA 1
ATOM 869 C C . THR A 1 109 ? 0.132 5.548 16.035 1.00 97.44 109 THR A C 1
ATOM 871 O O . THR A 1 109 ? 0.849 6.518 16.260 1.00 97.44 109 THR A O 1
ATOM 874 N N . ASP A 1 110 ? 0.578 4.456 15.418 1.00 96.06 110 ASP A N 1
ATOM 875 C CA . ASP A 1 110 ? 1.983 4.206 15.103 1.00 96.06 110 ASP A CA 1
ATOM 876 C C . ASP A 1 110 ? 2.236 4.450 13.607 1.00 96.06 110 ASP A C 1
ATOM 878 O O . ASP A 1 110 ? 1.917 3.614 12.748 1.00 96.06 110 ASP A O 1
ATOM 882 N N . LEU A 1 111 ? 2.771 5.631 13.284 1.00 93.56 111 LEU A N 1
ATOM 883 C CA . LEU A 1 111 ? 2.992 6.086 11.912 1.00 93.56 111 LEU A CA 1
ATOM 884 C C . LEU A 1 111 ? 4.467 6.023 11.526 1.00 93.56 111 LEU A C 1
ATOM 886 O O . LEU A 1 111 ? 5.340 6.438 12.286 1.00 93.56 111 LEU A O 1
ATOM 890 N N . TYR A 1 112 ? 4.712 5.561 10.303 1.00 91.00 112 TYR A N 1
ATOM 891 C CA . TYR A 1 112 ? 6.001 5.640 9.632 1.00 91.00 112 TYR A CA 1
ATOM 892 C C . TYR A 1 112 ? 5.831 6.534 8.409 1.00 91.00 112 TYR A C 1
ATOM 894 O O . TYR A 1 112 ? 4.910 6.334 7.619 1.00 91.00 112 TYR A O 1
ATOM 902 N N . SER A 1 113 ? 6.687 7.540 8.270 1.00 90.00 113 SER A N 1
ATOM 903 C CA . SER A 1 113 ? 6.697 8.430 7.108 1.00 90.00 113 SER A CA 1
ATOM 904 C C . SER A 1 113 ? 8.040 8.335 6.405 1.00 90.00 113 SER A C 1
ATOM 906 O O . SER A 1 113 ? 9.081 8.433 7.062 1.00 90.00 113 SER A O 1
ATOM 908 N N . TYR A 1 114 ? 8.003 8.134 5.088 1.00 88.88 114 TYR A N 1
ATOM 909 C CA . TYR A 1 114 ? 9.198 8.086 4.254 1.00 88.88 114 TYR A CA 1
ATOM 910 C C . TYR A 1 114 ? 9.960 9.413 4.340 1.00 88.88 114 TYR A C 1
ATOM 912 O O . TYR A 1 114 ? 9.356 10.485 4.282 1.00 88.88 114 TYR A O 1
ATOM 920 N N . ASN A 1 115 ? 11.281 9.336 4.489 1.00 90.25 115 ASN A N 1
ATOM 921 C CA . ASN A 1 115 ? 12.159 10.481 4.708 1.00 90.25 115 ASN A CA 1
ATOM 922 C C . ASN A 1 115 ? 13.424 10.423 3.831 1.00 90.25 115 ASN A C 1
ATOM 924 O O . ASN A 1 115 ? 14.527 10.628 4.322 1.00 90.25 115 ASN A O 1
ATOM 928 N N . ALA A 1 116 ? 13.264 10.159 2.531 1.00 90.75 116 ALA A N 1
ATOM 929 C CA . ALA A 1 116 ? 14.368 10.024 1.570 1.00 90.75 116 ALA A CA 1
ATOM 930 C C . ALA A 1 116 ? 15.387 8.922 1.931 1.00 90.75 116 ALA A C 1
ATOM 932 O O . ALA A 1 116 ? 15.382 8.372 3.031 1.00 90.75 116 ALA A O 1
ATOM 933 N N . ASP A 1 117 ? 16.236 8.558 0.967 1.00 91.31 117 ASP A N 1
ATOM 934 C CA . ASP A 1 117 ? 17.364 7.633 1.150 1.00 91.31 117 ASP A CA 1
ATOM 935 C C . ASP A 1 117 ? 16.999 6.300 1.833 1.00 91.31 117 ASP A C 1
ATOM 937 O O . ASP A 1 117 ? 17.762 5.766 2.637 1.00 91.31 117 ASP A O 1
ATOM 941 N N . ASN A 1 118 ? 15.807 5.763 1.534 1.00 85.56 118 ASN A N 1
ATOM 942 C CA . ASN A 1 118 ? 15.255 4.566 2.185 1.00 85.56 118 ASN A CA 1
ATOM 943 C C . ASN A 1 118 ? 15.167 4.670 3.721 1.00 85.56 118 ASN A C 1
ATOM 945 O O . ASN A 1 118 ? 15.223 3.665 4.430 1.00 85.56 118 ASN A O 1
ATOM 949 N N . THR A 1 119 ? 15.006 5.883 4.251 1.00 90.00 119 THR A N 1
ATOM 950 C CA . THR A 1 119 ? 14.844 6.134 5.683 1.00 90.00 119 THR A CA 1
ATOM 951 C C . THR A 1 119 ? 13.396 6.440 6.046 1.00 90.00 119 THR A C 1
ATOM 953 O O . THR A 1 119 ? 12.621 6.983 5.256 1.00 90.00 119 THR A O 1
ATOM 956 N N . TRP A 1 120 ? 13.030 6.090 7.278 1.00 90.62 120 TRP A N 1
ATOM 957 C CA . TRP A 1 120 ? 11.672 6.218 7.791 1.00 90.62 120 TRP A CA 1
ATOM 958 C C . TRP A 1 120 ? 11.680 6.902 9.147 1.00 90.62 120 TRP A C 1
ATOM 960 O O . TRP A 1 120 ? 12.425 6.519 10.049 1.00 90.62 120 TRP A O 1
ATOM 970 N N . THR A 1 121 ? 10.814 7.898 9.309 1.00 93.62 121 THR A N 1
ATOM 971 C CA . THR A 1 121 ? 10.601 8.552 10.600 1.00 93.62 121 THR A CA 1
ATOM 972 C C . THR A 1 121 ? 9.405 7.927 11.292 1.00 93.62 121 THR A C 1
ATOM 974 O O . THR A 1 121 ? 8.288 7.962 10.773 1.00 93.62 121 THR A O 1
ATOM 977 N N . PHE A 1 122 ? 9.636 7.378 12.483 1.00 94.44 122 PHE A N 1
ATOM 978 C CA . PHE A 1 122 ? 8.569 6.894 13.346 1.00 94.44 122 PHE A CA 1
ATOM 979 C C . PHE A 1 122 ? 7.953 8.043 14.149 1.00 94.44 122 PHE A C 1
ATOM 981 O O . PHE A 1 122 ? 8.662 8.833 14.776 1.00 94.44 122 PHE A O 1
ATOM 988 N N . LYS A 1 123 ? 6.622 8.100 14.188 1.00 95.12 123 LYS A N 1
ATOM 989 C CA . LYS A 1 1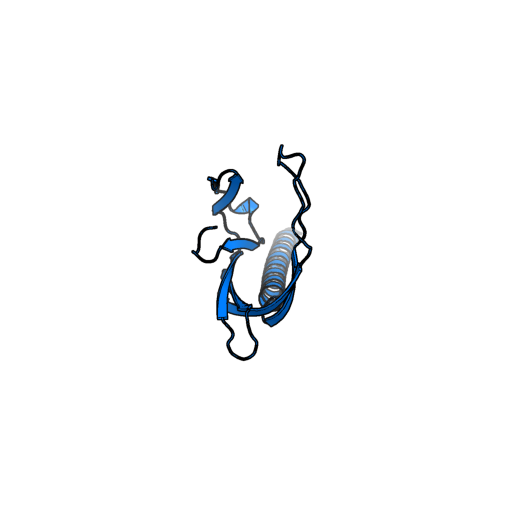23 ? 5.867 9.032 15.022 1.00 95.12 123 LYS A CA 1
ATOM 990 C C . LYS A 1 123 ? 4.689 8.321 15.673 1.00 95.12 123 LYS A C 1
ATOM 992 O O . LYS A 1 123 ? 3.827 7.776 14.988 1.00 95.12 123 LYS A O 1
ATOM 997 N N . LYS A 1 124 ? 4.612 8.414 17.001 1.00 96.94 124 LYS A N 1
ATOM 998 C CA . LYS A 1 124 ? 3.442 7.981 17.766 1.00 96.94 124 LYS A CA 1
ATOM 999 C C . LYS A 1 124 ? 2.484 9.151 17.968 1.00 96.94 124 LYS A C 1
ATOM 1001 O O . LYS A 1 124 ? 2.882 10.195 18.486 1.00 96.94 124 LYS A O 1
ATOM 1006 N N . LEU A 1 125 ? 1.234 8.991 17.549 1.00 96.56 125 LEU A N 1
ATOM 1007 C CA . LEU A 1 125 ? 0.178 9.981 17.736 1.00 96.56 125 LEU A CA 1
ATOM 1008 C C . LEU A 1 125 ? -0.699 9.652 18.954 1.00 96.56 125 LEU A C 1
ATOM 1010 O O . LEU A 1 125 ? -0.962 8.482 19.228 1.00 96.56 125 LEU A O 1
ATOM 1014 N N . PRO A 1 126 ? -1.198 10.674 19.668 1.00 97.25 126 PRO A N 1
ATOM 1015 C CA . PRO A 1 126 ? -2.268 10.512 20.647 1.00 97.25 126 PRO A CA 1
ATOM 1016 C C . PRO A 1 126 ? -3.554 9.930 20.029 1.00 97.25 126 PRO A C 1
ATOM 1018 O O . PRO A 1 126 ? -3.880 10.213 18.874 1.00 97.25 126 PRO A O 1
ATOM 1021 N N . SER A 1 127 ? -4.313 9.141 20.796 1.00 96.00 127 SER A N 1
ATOM 1022 C CA . SER A 1 127 ? -5.517 8.443 20.310 1.00 96.00 127 SER A CA 1
ATOM 1023 C C . SER A 1 127 ? -6.645 9.385 19.870 1.00 96.00 127 SER A C 1
ATOM 1025 O O . SER A 1 127 ? -7.392 9.072 18.944 1.00 96.00 127 SER A O 1
ATOM 1027 N N . ASP A 1 128 ? -6.748 10.570 20.474 1.00 95.75 128 ASP A N 1
ATOM 1028 C CA . ASP A 1 128 ? -7.697 11.618 20.090 1.00 95.75 128 ASP A CA 1
ATOM 1029 C C . ASP A 1 128 ? -7.427 12.166 18.683 1.00 95.75 128 ASP A C 1
ATOM 1031 O O . ASP A 1 128 ? -8.360 12.591 18.003 1.00 95.75 128 ASP A O 1
ATOM 1035 N N . LYS A 1 129 ? -6.172 12.111 18.217 1.00 95.94 129 LYS A N 1
ATOM 1036 C CA . LYS A 1 129 ? -5.766 12.607 16.895 1.00 95.94 129 LYS A CA 1
ATOM 1037 C C . LYS A 1 129 ? -6.053 11.647 15.752 1.00 95.94 129 LYS A C 1
ATOM 1039 O O . LYS A 1 129 ? -6.096 12.097 14.614 1.00 95.94 129 LYS A O 1
ATOM 1044 N N . VAL A 1 130 ? -6.249 10.364 16.043 1.00 96.00 130 VAL A N 1
ATOM 1045 C CA . VAL A 1 130 ? -6.473 9.308 15.037 1.00 96.00 130 VAL A CA 1
ATOM 1046 C C . VAL A 1 130 ? -7.881 8.720 15.112 1.00 96.00 130 VAL A C 1
ATOM 1048 O O . VAL A 1 130 ? -8.244 7.860 14.312 1.00 96.00 130 VAL A O 1
ATOM 1051 N N . LYS A 1 131 ? -8.697 9.192 16.063 1.00 95.00 131 LYS A N 1
ATOM 1052 C CA . LYS A 1 131 ? -10.072 8.736 16.252 1.00 95.00 131 LYS A CA 1
ATOM 1053 C C . LYS A 1 131 ? -10.862 8.864 14.951 1.00 95.00 131 LYS A C 1
ATOM 1055 O O . LYS A 1 131 ? -10.888 9.921 14.325 1.00 95.00 131 LYS A O 1
ATOM 1060 N N . GLY A 1 132 ? -11.520 7.775 14.573 1.00 94.44 132 GLY A N 1
ATOM 1061 C CA . GLY A 1 132 ? -12.355 7.714 13.386 1.00 94.44 132 GLY A CA 1
ATOM 1062 C C . GLY A 1 132 ? -11.652 7.688 12.035 1.00 94.44 132 GLY A C 1
ATOM 1063 O O . GLY A 1 132 ? -12.337 7.818 11.023 1.00 94.44 132 GLY A O 1
ATOM 1064 N N . GLN A 1 133 ? -10.328 7.547 12.005 1.00 95.69 133 GLN A N 1
ATOM 1065 C CA . GLN A 1 133 ? -9.542 7.592 10.774 1.00 95.69 133 GLN A CA 1
ATOM 1066 C C . GLN A 1 133 ? -8.985 6.218 10.421 1.00 95.69 133 GLN A C 1
ATOM 1068 O O . GLN A 1 133 ? -8.669 5.421 11.302 1.00 95.69 133 GLN A O 1
ATOM 1073 N N . TRP A 1 134 ? -8.805 5.978 9.128 1.00 97.62 134 TRP A N 1
ATOM 1074 C CA . TRP A 1 134 ? -8.044 4.848 8.613 1.00 97.62 134 TRP A CA 1
ATOM 1075 C C . TRP A 1 134 ? -6.654 5.315 8.184 1.00 97.62 134 TRP A C 1
ATOM 1077 O O . TRP A 1 134 ? -6.506 6.382 7.593 1.00 97.62 134 TRP A O 1
ATOM 1087 N N . THR A 1 135 ? -5.631 4.521 8.485 1.00 96.94 135 THR A N 1
ATOM 1088 C CA . THR A 1 135 ? -4.272 4.711 7.963 1.00 96.94 135 THR A CA 1
ATOM 1089 C C . THR A 1 135 ? -4.011 3.681 6.877 1.00 96.94 135 THR A C 1
ATOM 1091 O O . THR A 1 135 ? -4.102 2.490 7.167 1.00 96.94 135 THR A O 1
ATOM 1094 N N . GLN A 1 136 ? -3.639 4.126 5.677 1.00 96.19 136 GLN A N 1
ATOM 1095 C CA . GLN A 1 136 ? -3.120 3.259 4.620 1.00 96.19 136 GLN A CA 1
ATOM 1096 C C . GLN A 1 136 ? -1.603 3.115 4.776 1.00 96.19 136 GLN A C 1
ATOM 1098 O O . GLN A 1 136 ? -0.885 4.110 4.887 1.00 96.19 136 GLN A O 1
ATOM 1103 N N . LYS A 1 137 ? -1.118 1.878 4.778 1.00 94.50 137 LYS A N 1
ATOM 1104 C CA . LYS A 1 137 ? 0.300 1.522 4.711 1.00 94.50 137 LYS A CA 1
ATOM 1105 C C . LYS A 1 137 ? 0.519 0.723 3.438 1.00 94.50 137 LYS A C 1
ATOM 1107 O O . LYS A 1 137 ? -0.125 -0.305 3.253 1.00 94.50 137 LYS A O 1
ATOM 1112 N N . VAL A 1 138 ? 1.388 1.216 2.569 1.00 93.38 138 VAL A N 1
ATOM 1113 C CA . VAL A 1 138 ? 1.756 0.555 1.316 1.00 93.38 138 VAL A CA 1
ATOM 1114 C C . VAL A 1 138 ? 3.079 -0.158 1.536 1.00 93.38 138 VAL A C 1
ATOM 1116 O O . VAL A 1 138 ? 3.966 0.398 2.169 1.00 93.38 138 VAL A O 1
ATOM 1119 N N . TYR A 1 139 ? 3.172 -1.391 1.059 1.00 90.69 139 TYR A N 1
ATOM 1120 C CA . TYR A 1 139 ? 4.352 -2.233 1.163 1.00 90.69 139 TYR A CA 1
ATOM 1121 C C . TYR A 1 139 ? 4.774 -2.700 -0.223 1.00 90.69 139 TYR A C 1
ATOM 1123 O O . TYR A 1 139 ? 3.931 -3.063 -1.050 1.00 90.69 139 TYR A O 1
ATOM 1131 N N . GLN A 1 140 ? 6.080 -2.729 -0.452 1.00 85.19 140 GLN A N 1
ATOM 1132 C CA . GLN A 1 140 ? 6.699 -3.238 -1.664 1.00 85.19 140 GLN A CA 1
ATOM 1133 C C . GLN A 1 140 ? 6.666 -4.773 -1.714 1.00 85.19 140 GLN A C 1
ATOM 1135 O O . GLN A 1 140 ? 6.146 -5.463 -0.832 1.00 85.19 140 GLN A O 1
ATOM 1140 N N . VAL A 1 141 ? 7.237 -5.324 -2.784 1.00 79.12 141 VAL A N 1
ATOM 1141 C CA . VAL A 1 141 ? 7.311 -6.766 -3.064 1.00 79.12 141 VAL A CA 1
ATOM 1142 C C . VAL A 1 141 ? 7.906 -7.560 -1.891 1.00 79.12 141 VAL A C 1
ATOM 1144 O O . VAL A 1 141 ? 7.414 -8.638 -1.551 1.00 79.12 141 VAL A O 1
ATOM 1147 N N . ASP A 1 142 ? 8.931 -7.007 -1.248 1.00 80.38 142 ASP A N 1
ATOM 1148 C CA . ASP A 1 142 ? 9.685 -7.593 -0.135 1.00 80.38 142 ASP A CA 1
ATOM 1149 C C . ASP A 1 142 ? 9.097 -7.280 1.255 1.00 80.38 142 ASP A C 1
ATOM 1151 O O . ASP A 1 142 ? 9.730 -7.570 2.266 1.00 80.38 142 ASP A O 1
ATOM 1155 N N . ASP A 1 143 ? 7.892 -6.703 1.311 1.00 78.25 143 ASP A N 1
ATOM 1156 C CA . ASP A 1 143 ? 7.240 -6.215 2.532 1.00 78.25 143 ASP A CA 1
ATOM 1157 C C . ASP A 1 143 ? 7.985 -5.069 3.245 1.00 78.25 143 ASP A C 1
ATOM 1159 O O . ASP A 1 143 ? 7.648 -4.728 4.385 1.00 78.25 143 ASP A O 1
ATOM 1163 N N . SER A 1 144 ? 8.948 -4.423 2.578 1.00 73.12 144 SER A N 1
ATOM 1164 C CA . SER A 1 144 ? 9.439 -3.116 3.012 1.00 73.12 144 SER A CA 1
ATOM 1165 C C . SER A 1 144 ? 8.365 -2.041 2.769 1.00 73.12 144 SER A C 1
ATOM 1167 O O . SER A 1 144 ? 7.603 -2.148 1.804 1.00 73.12 144 SER A O 1
ATOM 1169 N N . PRO A 1 145 ? 8.216 -1.058 3.673 1.00 62.81 145 PRO A N 1
ATOM 1170 C CA . PRO A 1 145 ? 7.282 0.049 3.483 1.00 62.81 145 PRO A CA 1
ATOM 1171 C C . PRO A 1 145 ? 7.696 0.989 2.337 1.00 62.81 145 PRO A C 1
ATOM 1173 O O . PRO A 1 145 ? 8.881 0.974 1.924 1.00 62.81 145 PRO A O 1
#

Foldseek 3Di:
DVVVVVVVVVVVVVVVVVVLLVLLVVVLVVVVVVFDKDKDKDWDDDDDDPDPDPPDDGDDIDIAIWMKGWAWPDDDSFKTKTWIWIWGDDPVDIDIARAKMKMKGQLDQWDWDDDPPLDTDIGGHDSVVRHSHIDIDMAGRVRRD

Radius of gyration: 23.25 Å; chains: 1; bounding box: 64×39×64 Å